Protein AF-A0AAV6TRY3-F1 (afdb_monomer)

Mean predicted aligned error: 7.52 Å

Sequence (98 aa):
MTKDALTRLQKIGLDDSTVEQLLSFKDNGNLLYDSAFKITDLSEDRFVEAVKDTFLESTARDIYKKAVARKKFISVYVANAKEISEPHYRAQHCCNIH

pLDDT: mean 86.82, std 14.59, range [48.59, 98.06]

Structure (mmCIF, N/CA/C/O backbone):
data_AF-A0AAV6TRY3-F1
#
_entry.id   AF-A0AAV6TRY3-F1
#
loop_
_atom_site.group_PDB
_atom_site.id
_atom_site.type_symbol
_atom_site.label_atom_id
_atom_site.label_alt_id
_atom_site.label_comp_id
_atom_site.label_asym_id
_atom_site.label_entity_id
_atom_site.label_seq_id
_atom_site.pdbx_PDB_ins_code
_atom_site.Cartn_x
_atom_site.Cartn_y
_atom_site.Cartn_z
_atom_site.occupancy
_atom_site.B_iso_or_equiv
_atom_site.auth_seq_id
_atom_site.auth_comp_id
_atom_site.auth_asym_id
_atom_site.auth_atom_id
_atom_site.pdbx_PDB_model_num
ATOM 1 N N . MET A 1 1 ? -2.986 -16.911 -0.155 1.00 60.22 1 MET A N 1
ATOM 2 C CA . MET A 1 1 ? -3.347 -15.502 -0.438 1.00 60.22 1 MET A CA 1
ATOM 3 C C . MET A 1 1 ? -2.731 -14.525 0.564 1.00 60.22 1 MET A C 1
ATOM 5 O O . MET A 1 1 ? -2.061 -13.600 0.132 1.00 60.22 1 MET A O 1
ATOM 9 N N . THR A 1 2 ? -2.864 -14.738 1.878 1.00 75.19 2 THR A N 1
ATOM 10 C CA . THR A 1 2 ? -2.345 -13.810 2.910 1.00 75.19 2 THR A CA 1
ATOM 11 C C . THR A 1 2 ? -0.816 -13.704 2.951 1.00 75.19 2 THR A C 1
ATOM 13 O O . THR A 1 2 ? -0.287 -12.615 3.133 1.00 75.19 2 THR A O 1
ATOM 16 N N . LYS A 1 3 ? -0.091 -14.808 2.711 1.00 85.00 3 LYS A N 1
ATOM 17 C CA . LYS A 1 3 ? 1.384 -14.811 2.686 1.00 85.00 3 LYS A CA 1
ATOM 18 C C . LYS A 1 3 ? 1.957 -13.964 1.540 1.00 85.00 3 LYS A C 1
ATOM 20 O O . LYS A 1 3 ? 2.903 -13.211 1.750 1.00 85.00 3 LYS A O 1
ATOM 25 N N . ASP A 1 4 ? 1.338 -14.024 0.360 1.00 89.50 4 ASP A N 1
ATOM 26 C CA . ASP A 1 4 ? 1.745 -13.205 -0.791 1.00 89.50 4 ASP A CA 1
ATOM 27 C C . ASP A 1 4 ? 1.458 -11.722 -0.551 1.00 89.50 4 ASP A C 1
ATOM 29 O O . ASP A 1 4 ? 2.287 -10.872 -0.867 1.00 89.50 4 ASP A O 1
ATOM 33 N N . ALA A 1 5 ? 0.294 -11.413 0.025 1.00 91.44 5 ALA A N 1
ATOM 34 C CA . ALA A 1 5 ? -0.088 -10.060 0.418 1.00 91.44 5 ALA A CA 1
ATOM 35 C C . ALA A 1 5 ? 0.907 -9.460 1.425 1.00 91.44 5 ALA A C 1
ATOM 37 O O . ALA A 1 5 ? 1.414 -8.359 1.219 1.00 91.44 5 ALA A O 1
ATOM 38 N N . LEU A 1 6 ? 1.275 -10.235 2.447 1.00 93.25 6 LEU A N 1
ATOM 39 C CA . LEU A 1 6 ? 2.286 -9.863 3.433 1.00 93.25 6 LEU A CA 1
ATOM 40 C C . LEU A 1 6 ? 3.630 -9.553 2.759 1.00 93.25 6 LEU A C 1
ATOM 42 O O . LEU A 1 6 ? 4.181 -8.472 2.946 1.00 93.25 6 LEU A O 1
ATOM 46 N N . THR A 1 7 ? 4.112 -10.432 1.873 1.00 93.25 7 THR A N 1
ATOM 47 C CA . THR A 1 7 ? 5.360 -10.190 1.127 1.00 93.25 7 THR A CA 1
ATOM 48 C C . THR A 1 7 ? 5.284 -8.942 0.238 1.00 93.25 7 THR A C 1
ATOM 50 O O . THR A 1 7 ? 6.276 -8.227 0.086 1.00 93.25 7 THR A O 1
ATOM 53 N N . ARG A 1 8 ? 4.131 -8.652 -0.381 1.00 93.31 8 ARG A N 1
ATOM 54 C CA . ARG A 1 8 ? 3.954 -7.442 -1.203 1.00 93.31 8 ARG A CA 1
ATOM 55 C C . ARG A 1 8 ? 4.059 -6.178 -0.361 1.00 93.31 8 ARG A C 1
ATOM 57 O O . ARG A 1 8 ? 4.742 -5.254 -0.793 1.00 93.31 8 ARG A O 1
ATOM 64 N N . LEU A 1 9 ? 3.414 -6.150 0.803 1.00 94.50 9 LEU A N 1
ATOM 65 C CA . LEU A 1 9 ? 3.429 -4.995 1.697 1.00 94.50 9 LEU A CA 1
ATOM 66 C C . LEU A 1 9 ? 4.789 -4.805 2.379 1.00 94.50 9 LEU A C 1
ATOM 68 O O . LEU A 1 9 ? 5.291 -3.688 2.423 1.00 94.50 9 LEU A O 1
ATOM 72 N N . GLN A 1 10 ? 5.471 -5.880 2.775 1.00 93.56 10 GLN A N 1
ATOM 73 C CA . GLN A 1 10 ? 6.854 -5.790 3.261 1.00 93.56 10 GLN A CA 1
ATOM 74 C C . GLN A 1 10 ? 7.801 -5.203 2.201 1.00 93.56 10 GLN A C 1
ATOM 76 O O . GLN A 1 10 ? 8.658 -4.380 2.510 1.00 93.56 10 GLN A O 1
ATOM 81 N N . LYS A 1 11 ? 7.607 -5.532 0.914 1.00 93.25 11 LYS A N 1
ATOM 82 C CA . LYS A 1 11 ? 8.375 -4.939 -0.203 1.00 93.25 11 LYS A CA 1
ATOM 83 C C . LYS A 1 11 ? 8.096 -3.447 -0.440 1.00 93.25 11 LYS A C 1
ATOM 85 O O . LYS A 1 11 ? 8.804 -2.835 -1.241 1.00 93.25 11 LYS A O 1
ATOM 90 N N . ILE A 1 12 ? 7.082 -2.870 0.208 1.00 94.12 12 ILE A N 1
ATOM 91 C CA . ILE A 1 12 ? 6.840 -1.418 0.257 1.00 94.12 12 ILE A CA 1
ATOM 92 C C . ILE A 1 12 ? 7.726 -0.753 1.330 1.00 94.12 12 ILE A C 1
ATOM 94 O O . ILE A 1 12 ? 7.938 0.454 1.277 1.00 94.12 12 ILE A O 1
ATOM 98 N N . GLY A 1 13 ? 8.300 -1.528 2.258 1.00 92.75 13 GLY A N 1
ATOM 99 C CA . GLY A 1 13 ? 9.080 -1.018 3.390 1.00 92.75 13 GLY A CA 1
ATOM 100 C C . GLY A 1 13 ? 8.214 -0.706 4.612 1.00 92.75 13 GLY A C 1
ATOM 101 O O . GLY A 1 13 ? 8.446 0.294 5.294 1.00 92.75 13 GLY A O 1
ATOM 102 N N . LEU A 1 14 ? 7.180 -1.520 4.839 1.00 95.31 14 LEU A N 1
ATOM 103 C CA . LEU A 1 14 ? 6.320 -1.464 6.021 1.00 95.31 14 LEU A CA 1
ATOM 104 C C . LEU A 1 14 ? 6.775 -2.517 7.036 1.00 95.31 14 LEU A C 1
ATOM 106 O O . LEU A 1 14 ? 7.184 -3.609 6.637 1.00 95.31 14 LEU A O 1
ATOM 110 N N . ASP A 1 15 ? 6.704 -2.181 8.322 1.00 95.19 15 ASP A N 1
ATOM 111 C CA . ASP A 1 15 ? 6.921 -3.134 9.412 1.00 95.19 15 ASP A CA 1
ATOM 112 C C . ASP A 1 15 ? 5.750 -4.122 9.544 1.00 95.19 15 ASP A C 1
ATOM 114 O O . ASP A 1 15 ? 4.644 -3.869 9.060 1.00 95.19 15 ASP A O 1
ATOM 118 N N . ASP A 1 16 ? 5.992 -5.247 10.217 1.00 93.19 16 ASP A N 1
ATOM 119 C CA . ASP A 1 16 ? 5.023 -6.342 10.315 1.00 93.19 16 ASP A CA 1
ATOM 120 C C . ASP A 1 16 ? 3.704 -5.918 10.985 1.00 93.19 16 ASP A C 1
ATOM 122 O O . ASP A 1 16 ? 2.635 -6.317 10.526 1.00 93.19 16 ASP A O 1
ATOM 126 N N . SER A 1 17 ? 3.755 -5.042 11.994 1.00 94.19 17 SER A N 1
ATOM 127 C CA . SER A 1 17 ? 2.559 -4.531 12.680 1.00 94.19 17 SER A CA 1
ATOM 128 C C . SER A 1 17 ? 1.677 -3.723 11.725 1.00 94.19 17 SER A C 1
ATOM 130 O O . SER A 1 17 ? 0.473 -3.958 11.620 1.00 94.19 17 SER A O 1
ATOM 132 N N . THR A 1 18 ? 2.281 -2.800 10.976 1.00 95.31 18 THR A N 1
ATOM 133 C CA . THR A 1 18 ? 1.591 -1.991 9.966 1.00 95.31 18 THR A CA 1
ATOM 134 C C . THR A 1 18 ? 1.004 -2.869 8.858 1.00 95.31 18 THR A C 1
ATOM 136 O O . THR A 1 18 ? -0.111 -2.629 8.387 1.00 95.31 18 THR A O 1
ATOM 139 N N . VAL A 1 19 ? 1.731 -3.911 8.442 1.00 95.56 19 VAL A N 1
ATOM 140 C CA . VAL A 1 19 ? 1.262 -4.879 7.442 1.00 95.56 19 VAL A CA 1
ATOM 141 C C . VAL A 1 19 ? 0.033 -5.631 7.945 1.00 95.56 19 VAL A C 1
ATOM 143 O O . VAL A 1 19 ? -0.967 -5.697 7.232 1.00 95.56 19 VAL A O 1
ATOM 146 N N . GLU A 1 20 ? 0.068 -6.175 9.159 1.00 94.38 20 GLU A N 1
ATOM 147 C CA . GLU A 1 20 ? -1.066 -6.896 9.744 1.00 94.38 20 GLU A CA 1
ATOM 148 C C . GLU A 1 20 ? -2.305 -6.005 9.875 1.00 94.38 20 GLU A C 1
ATOM 150 O O . GLU A 1 20 ? -3.405 -6.414 9.489 1.00 94.38 20 GLU A O 1
ATOM 155 N N . GLN A 1 21 ? -2.120 -4.761 10.323 1.00 95.44 21 GLN A N 1
ATOM 156 C CA . GLN A 1 21 ? -3.190 -3.771 10.401 1.00 95.44 21 GLN A CA 1
ATOM 157 C C . GLN A 1 21 ? -3.783 -3.463 9.019 1.00 95.44 21 GLN A C 1
ATOM 159 O O . GLN A 1 21 ? -5.002 -3.493 8.867 1.00 95.44 21 GLN A O 1
ATOM 164 N N . LEU A 1 22 ? -2.967 -3.264 7.978 1.00 94.94 22 LEU A N 1
ATOM 165 C CA . LEU A 1 22 ? -3.466 -3.073 6.608 1.00 94.94 22 LEU A CA 1
ATOM 166 C C . LEU A 1 22 ? -4.225 -4.295 6.073 1.00 94.94 22 LEU A C 1
ATOM 168 O O . LEU A 1 22 ? -5.236 -4.148 5.387 1.00 94.94 22 LEU A O 1
ATOM 172 N N . LEU A 1 23 ? -3.771 -5.507 6.399 1.00 94.56 23 LEU A N 1
ATOM 173 C CA . LEU A 1 23 ? -4.429 -6.750 5.987 1.00 94.56 23 LEU A CA 1
ATOM 174 C C . LEU A 1 23 ? -5.733 -7.030 6.749 1.00 94.56 23 LEU A C 1
ATOM 176 O O . LEU A 1 23 ? -6.484 -7.930 6.355 1.00 94.56 23 LEU A O 1
ATOM 180 N N . SER A 1 24 ? -6.024 -6.277 7.811 1.00 94.62 24 SER A N 1
ATOM 181 C CA . SER A 1 24 ? -7.309 -6.341 8.513 1.00 94.62 24 SER A CA 1
ATOM 182 C C . SER A 1 24 ? -8.450 -5.696 7.714 1.00 94.62 24 SER A C 1
ATOM 184 O O . SER A 1 24 ? -9.593 -6.138 7.832 1.00 94.62 24 SER A O 1
ATOM 186 N N . PHE A 1 25 ? -8.143 -4.744 6.822 1.00 94.62 25 PHE A N 1
ATOM 187 C CA . PHE A 1 25 ? -9.120 -4.086 5.954 1.00 94.62 25 PHE A CA 1
ATOM 188 C C . PHE A 1 25 ? -9.591 -5.030 4.844 1.00 94.62 25 PHE A C 1
ATOM 190 O O . PHE A 1 25 ? -8.863 -5.320 3.883 1.00 94.62 25 PHE A O 1
ATOM 197 N N . LYS A 1 26 ? -10.828 -5.516 4.974 1.00 93.25 26 LYS A N 1
ATOM 198 C CA . LYS A 1 26 ? -11.438 -6.487 4.061 1.00 93.25 26 LYS A CA 1
ATOM 199 C C . LYS A 1 26 ? -12.853 -6.077 3.686 1.00 93.25 26 LYS A C 1
ATOM 201 O O . LYS A 1 26 ? -13.605 -5.627 4.541 1.00 93.25 26 LYS A O 1
ATOM 206 N N . ASP A 1 27 ? -13.224 -6.337 2.440 1.00 91.62 27 ASP A N 1
ATOM 207 C CA . ASP A 1 27 ? -14.604 -6.260 1.961 1.00 91.62 27 ASP A CA 1
ATOM 208 C C . ASP A 1 27 ? -14.993 -7.588 1.306 1.00 91.62 27 ASP A C 1
ATOM 210 O O . ASP A 1 27 ? -14.333 -8.04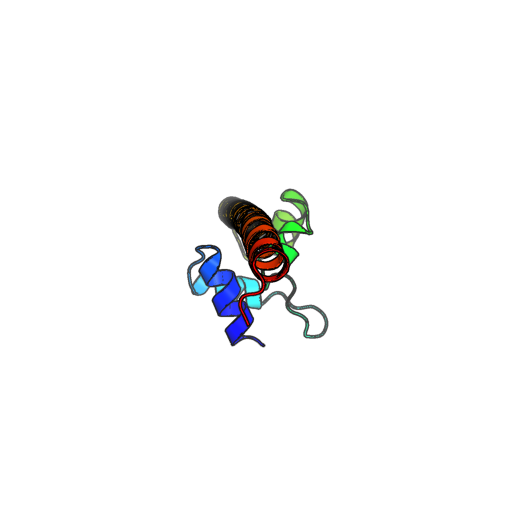2 0.370 1.00 91.62 27 ASP A O 1
ATOM 214 N N . ASN A 1 28 ? -16.024 -8.253 1.833 1.00 89.25 28 ASN A N 1
ATOM 215 C CA . ASN A 1 28 ? -16.501 -9.559 1.355 1.00 89.25 28 ASN A CA 1
ATOM 216 C C . ASN A 1 28 ? -15.381 -10.610 1.164 1.00 89.25 28 ASN A C 1
ATOM 218 O O . ASN A 1 28 ? -15.384 -11.394 0.218 1.00 89.25 28 ASN A O 1
ATOM 222 N N . GLY A 1 29 ? -14.387 -10.609 2.060 1.00 83.75 29 GLY A N 1
ATOM 223 C CA . GLY A 1 29 ? -13.230 -11.512 2.007 1.00 83.75 29 GLY A CA 1
ATOM 224 C C . GLY A 1 29 ? -12.072 -11.042 1.116 1.00 83.75 29 GLY A C 1
ATOM 225 O O . GLY A 1 29 ? -10.995 -11.640 1.168 1.00 83.75 29 GLY A O 1
ATOM 226 N N . ASN A 1 30 ? -12.236 -9.950 0.365 1.00 89.38 30 ASN A N 1
ATOM 227 C CA . ASN A 1 30 ? -11.174 -9.336 -0.427 1.00 89.38 30 ASN A CA 1
ATOM 228 C C . ASN A 1 30 ? -10.367 -8.347 0.412 1.00 89.38 30 ASN A C 1
ATOM 230 O O . ASN A 1 30 ? -10.925 -7.453 1.040 1.00 89.38 30 ASN A O 1
ATOM 234 N N . LEU A 1 31 ? -9.040 -8.477 0.386 1.00 92.88 31 LEU A N 1
ATOM 235 C CA . LEU A 1 31 ? -8.138 -7.530 1.041 1.00 92.88 31 LEU A CA 1
ATOM 236 C C . LEU A 1 31 ? -8.133 -6.205 0.270 1.00 92.88 31 LEU A C 1
ATOM 238 O O . LEU A 1 31 ? -7.778 -6.183 -0.917 1.00 92.88 31 LEU A O 1
ATOM 242 N N . LEU A 1 32 ? -8.498 -5.115 0.944 1.00 94.00 32 LEU A N 1
ATOM 243 C CA . LEU A 1 32 ? -8.624 -3.793 0.327 1.00 94.00 32 LEU A CA 1
ATOM 244 C C . LEU A 1 32 ? -7.257 -3.167 0.036 1.00 94.00 32 LEU A C 1
ATOM 246 O O . LEU A 1 32 ? -7.062 -2.591 -1.030 1.00 94.00 32 LEU A O 1
ATOM 250 N N . TYR A 1 33 ? -6.286 -3.345 0.936 1.00 95.62 33 TYR A N 1
ATOM 251 C CA . TYR A 1 33 ? -4.995 -2.647 0.894 1.00 95.62 33 TYR A CA 1
ATOM 252 C C . TYR A 1 33 ? -3.795 -3.606 0.929 1.00 95.62 33 TYR A C 1
ATOM 254 O O . TYR A 1 33 ? -2.798 -3.346 1.587 1.00 95.62 33 TYR A O 1
ATOM 262 N N . ASP A 1 34 ? -3.870 -4.731 0.210 1.00 94.06 34 ASP A N 1
ATOM 263 C CA . ASP A 1 34 ? -2.827 -5.777 0.187 1.00 94.06 34 ASP A CA 1
ATOM 264 C C . ASP A 1 34 ? -1.631 -5.510 -0.743 1.00 94.06 34 ASP A C 1
ATOM 266 O O . ASP A 1 34 ? -0.767 -6.374 -0.936 1.00 94.06 34 ASP A O 1
ATOM 270 N N . SER A 1 35 ? -1.593 -4.351 -1.396 1.00 94.50 35 SER A N 1
ATOM 271 C CA . SER A 1 35 ? -0.543 -4.015 -2.350 1.00 94.50 35 SER A CA 1
ATOM 272 C C . SER A 1 35 ? -0.437 -2.515 -2.592 1.00 94.50 35 SER A C 1
ATOM 274 O O . SER A 1 35 ? -1.399 -1.765 -2.435 1.00 94.50 35 SER A O 1
ATOM 276 N N . ALA A 1 36 ? 0.734 -2.093 -3.078 1.00 94.25 36 ALA A N 1
ATOM 277 C CA . ALA A 1 36 ? 0.978 -0.711 -3.481 1.00 94.25 36 ALA A CA 1
ATOM 278 C C . ALA A 1 36 ? -0.011 -0.223 -4.550 1.00 94.25 36 ALA A C 1
ATOM 280 O O . ALA A 1 36 ? -0.370 0.949 -4.562 1.00 94.25 36 ALA A O 1
ATOM 281 N N . PHE A 1 37 ? -0.462 -1.111 -5.441 1.00 93.81 37 PHE A N 1
ATOM 282 C CA . PHE A 1 37 ? -1.418 -0.761 -6.489 1.00 93.81 37 PHE A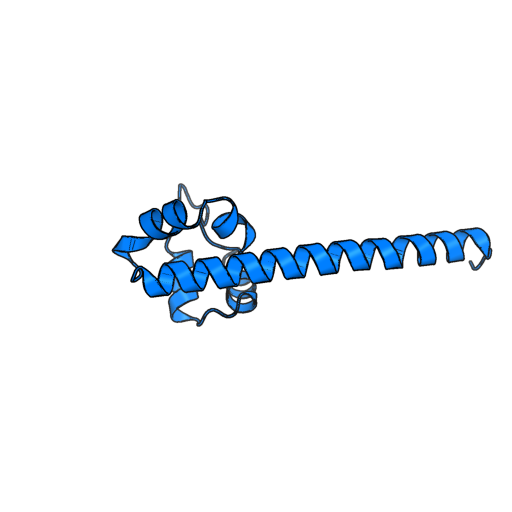 CA 1
ATOM 283 C C . PHE A 1 37 ? -2.778 -0.416 -5.894 1.00 93.81 37 PHE A C 1
ATOM 285 O O . PHE A 1 37 ? -3.210 0.711 -6.077 1.00 93.81 37 PHE A O 1
ATOM 292 N N . LYS A 1 38 ? -3.369 -1.294 -5.074 1.00 94.69 38 LYS A N 1
ATOM 293 C CA . LYS A 1 38 ? -4.677 -1.014 -4.464 1.00 94.69 38 LYS A CA 1
ATOM 294 C C . LYS A 1 38 ? -4.671 0.214 -3.550 1.00 94.69 38 LYS A C 1
ATOM 296 O O . LYS A 1 38 ? -5.625 0.979 -3.558 1.00 94.69 38 LYS A O 1
ATOM 301 N N . ILE A 1 39 ? -3.583 0.439 -2.807 1.00 95.25 39 ILE A N 1
ATOM 302 C CA . ILE A 1 39 ? -3.420 1.655 -1.990 1.00 95.25 39 ILE A CA 1
ATOM 303 C C . ILE A 1 39 ? -3.431 2.913 -2.876 1.00 95.25 39 ILE A C 1
ATOM 305 O O . ILE A 1 39 ? -4.064 3.903 -2.533 1.00 95.25 39 ILE A O 1
ATOM 309 N N . THR A 1 40 ? -2.752 2.868 -4.025 1.00 94.94 40 THR A N 1
ATOM 310 C CA . THR A 1 40 ? -2.597 4.016 -4.943 1.00 94.94 40 THR A CA 1
ATOM 311 C C . THR A 1 40 ? -3.662 4.103 -6.036 1.00 94.94 40 THR A C 1
ATOM 313 O O . THR A 1 40 ? -3.569 4.971 -6.904 1.00 94.94 40 THR A O 1
ATOM 316 N N . ASP A 1 41 ? -4.639 3.197 -6.041 1.00 94.69 41 ASP A N 1
ATOM 317 C CA . ASP A 1 41 ? -5.860 3.335 -6.841 1.00 94.69 41 ASP A CA 1
ATOM 318 C C . ASP A 1 41 ? -6.818 4.345 -6.187 1.00 94.69 41 ASP A C 1
ATOM 320 O O . ASP A 1 41 ? -7.660 4.944 -6.857 1.00 94.69 41 ASP A O 1
ATOM 324 N N . LEU A 1 42 ? -6.648 4.588 -4.883 1.00 92.75 42 LEU A N 1
ATOM 325 C CA . LEU A 1 42 ? -7.227 5.718 -4.168 1.00 92.75 42 LEU A CA 1
ATOM 326 C C . LEU A 1 42 ? -6.302 6.940 -4.263 1.00 92.75 42 LEU A C 1
ATOM 328 O O . LEU A 1 42 ? -5.088 6.802 -4.393 1.00 92.75 42 LEU A O 1
ATOM 332 N N . SER A 1 43 ? -6.867 8.146 -4.148 1.00 95.81 43 SER A N 1
ATOM 333 C CA . SER A 1 43 ? -6.069 9.342 -3.853 1.00 95.81 43 SER A CA 1
ATOM 334 C C . SER A 1 43 ? -5.556 9.301 -2.411 1.00 95.81 43 SER A C 1
ATOM 336 O O . SER A 1 43 ? -6.163 8.644 -1.563 1.00 95.81 43 SER A O 1
ATOM 338 N N . GLU A 1 44 ? -4.480 10.040 -2.116 1.00 96.44 44 GLU A N 1
ATOM 339 C CA . GLU A 1 44 ? -3.884 10.100 -0.770 1.00 96.44 44 GLU A CA 1
ATOM 340 C C . GLU A 1 44 ? -4.937 10.408 0.296 1.00 96.44 44 GLU A C 1
ATOM 342 O O . GLU A 1 44 ? -5.091 9.638 1.238 1.00 96.44 44 GLU A O 1
ATOM 347 N N . ASP A 1 45 ? -5.726 11.466 0.100 1.00 96.56 45 ASP A N 1
ATOM 348 C CA . ASP A 1 45 ? -6.733 11.882 1.080 1.00 96.56 45 ASP A CA 1
ATOM 349 C C . ASP A 1 45 ? -7.826 10.823 1.278 1.00 96.56 45 ASP A C 1
ATOM 351 O O . ASP A 1 45 ? -8.278 10.604 2.399 1.00 96.56 45 ASP A O 1
ATOM 355 N N . ARG A 1 46 ? -8.224 10.109 0.213 1.00 97.19 46 ARG A N 1
ATOM 356 C CA . ARG A 1 46 ? -9.207 9.020 0.327 1.00 97.19 46 ARG A CA 1
ATOM 357 C C . ARG A 1 46 ? -8.645 7.820 1.069 1.00 97.19 46 ARG A C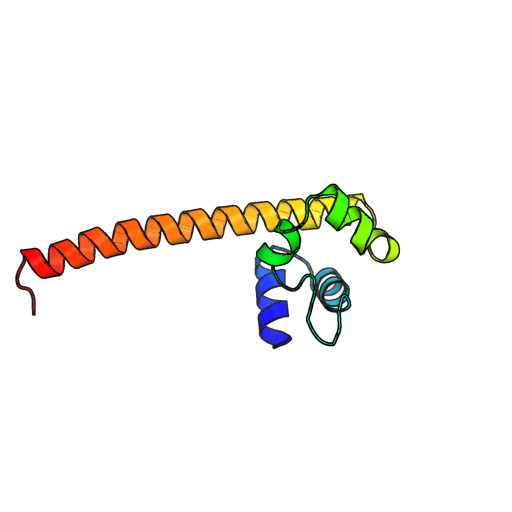 1
ATOM 359 O O . ARG A 1 46 ? -9.371 7.211 1.846 1.00 97.19 46 ARG A O 1
ATOM 366 N N . PHE A 1 47 ? -7.383 7.478 0.829 1.00 97.44 47 PHE A N 1
ATOM 367 C CA . PHE A 1 47 ? -6.719 6.411 1.566 1.00 97.44 47 PHE A CA 1
ATOM 368 C C . PHE A 1 47 ? -6.586 6.772 3.048 1.00 97.44 47 PHE A C 1
ATOM 370 O O . PHE A 1 47 ? -6.982 5.980 3.896 1.00 97.44 47 PHE A O 1
ATOM 377 N N . VAL A 1 48 ? -6.093 7.977 3.351 1.00 97.44 48 VAL A N 1
ATOM 378 C CA . VAL A 1 48 ? -5.942 8.488 4.722 1.00 97.44 48 VAL A CA 1
ATOM 379 C C . VAL A 1 48 ? -7.275 8.452 5.462 1.00 97.44 48 VAL A C 1
ATOM 381 O O . VAL A 1 48 ? -7.347 7.898 6.555 1.00 97.44 48 VAL A O 1
ATOM 384 N N . GLU A 1 49 ? -8.339 8.965 4.844 1.00 97.25 49 GLU A N 1
ATOM 385 C CA . GLU A 1 49 ? -9.678 8.964 5.434 1.00 97.25 49 GLU A CA 1
ATOM 386 C C . GLU A 1 49 ? -10.206 7.542 5.668 1.00 97.25 49 GLU A C 1
ATOM 388 O O . GLU A 1 49 ? -10.805 7.265 6.705 1.00 97.25 49 GLU A O 1
ATOM 393 N N . ALA A 1 50 ? -9.951 6.614 4.743 1.00 95.94 50 ALA A N 1
ATOM 394 C CA . ALA A 1 50 ? -10.430 5.239 4.850 1.00 95.94 50 ALA A CA 1
ATOM 395 C C . ALA A 1 50 ? -9.723 4.414 5.937 1.00 95.94 50 ALA A C 1
ATOM 397 O O . ALA A 1 50 ? -10.246 3.375 6.341 1.00 95.94 50 ALA A O 1
ATOM 398 N N . VAL A 1 51 ? -8.543 4.840 6.398 1.00 96.75 51 VAL A N 1
ATOM 399 C CA . VAL A 1 51 ? -7.746 4.104 7.394 1.00 96.75 51 VAL A CA 1
ATOM 400 C C . VAL A 1 51 ? -7.545 4.866 8.709 1.00 96.75 51 VAL A C 1
ATOM 402 O O . VAL A 1 51 ? -6.855 4.369 9.603 1.00 96.75 51 VAL A O 1
ATOM 405 N N . LYS A 1 52 ? -8.166 6.044 8.850 1.00 96.00 52 LYS A N 1
ATOM 406 C CA . LYS A 1 52 ? -7.997 6.973 9.982 1.00 96.00 52 LYS A CA 1
ATOM 407 C C . LYS A 1 52 ? -8.326 6.381 11.356 1.00 96.00 52 LYS A C 1
ATOM 409 O O . LYS A 1 52 ? -7.771 6.817 12.356 1.00 96.00 52 LYS A O 1
ATOM 414 N N . ASP A 1 53 ? -9.213 5.385 11.406 1.00 96.25 53 ASP A N 1
ATOM 415 C CA . ASP A 1 53 ? -9.615 4.737 12.661 1.00 96.25 53 ASP A CA 1
ATOM 416 C C . ASP A 1 53 ? -8.559 3.733 13.156 1.00 96.25 53 ASP A C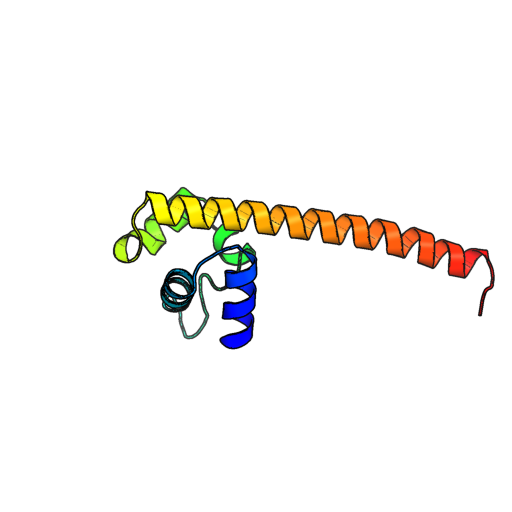 1
ATOM 418 O O . ASP A 1 53 ? -8.594 3.300 14.305 1.00 96.25 53 ASP A O 1
ATOM 422 N N . THR A 1 54 ? -7.617 3.341 12.291 1.00 96.62 54 THR A N 1
ATOM 423 C CA . THR A 1 54 ? -6.540 2.386 12.610 1.00 96.62 54 THR A CA 1
ATOM 424 C C . THR A 1 54 ? -5.169 3.050 12.657 1.00 96.62 54 THR A C 1
ATOM 426 O O . THR A 1 54 ? -4.341 2.686 13.489 1.00 96.62 54 THR A O 1
ATOM 429 N N . PHE A 1 55 ? -4.917 4.027 11.785 1.00 96.19 55 PHE A N 1
ATOM 430 C CA . PHE A 1 55 ? -3.631 4.707 11.689 1.00 96.19 55 PHE A CA 1
ATOM 431 C C . PHE A 1 55 ? -3.764 6.200 11.951 1.00 96.19 55 PHE A C 1
ATOM 433 O O . PHE A 1 55 ? -4.715 6.848 11.520 1.00 96.19 55 PHE A O 1
ATOM 440 N N . LEU A 1 56 ? -2.728 6.766 12.569 1.00 97.00 56 LEU A N 1
ATOM 441 C CA . LEU A 1 56 ? -2.533 8.211 12.585 1.00 97.00 56 LEU A CA 1
ATOM 442 C C . LEU A 1 56 ? -2.386 8.733 11.152 1.00 97.00 56 LEU A C 1
ATOM 444 O O . LEU A 1 56 ? -1.780 8.075 10.303 1.00 97.00 56 LEU A O 1
ATOM 448 N N . GLU A 1 57 ? -2.865 9.952 10.903 1.00 96.62 57 GLU A N 1
ATOM 449 C CA . GLU A 1 57 ? -2.782 10.587 9.584 1.00 96.62 57 GLU A CA 1
ATOM 450 C C . GLU A 1 57 ? -1.344 10.607 9.042 1.00 96.62 57 GLU A C 1
ATOM 452 O O . GLU A 1 57 ? -1.111 10.284 7.879 1.00 96.62 57 GLU A O 1
ATOM 457 N N . SER A 1 58 ? -0.358 10.927 9.884 1.00 97.19 58 SER A N 1
ATOM 458 C CA . SER A 1 58 ? 1.057 10.935 9.495 1.00 97.19 58 SER A CA 1
ATOM 459 C C . SER A 1 58 ? 1.537 9.561 9.015 1.00 97.19 58 SER A C 1
ATOM 461 O O . SER A 1 58 ? 2.218 9.473 7.992 1.00 97.19 58 SER A O 1
ATOM 463 N N . THR A 1 59 ? 1.141 8.493 9.708 1.00 96.88 59 THR A N 1
ATOM 464 C CA . THR A 1 59 ? 1.448 7.106 9.340 1.00 96.88 59 THR A CA 1
ATOM 465 C C . THR A 1 59 ? 0.743 6.713 8.045 1.00 96.88 59 THR A C 1
ATOM 467 O O . THR A 1 59 ? 1.377 6.159 7.151 1.00 96.88 59 THR A O 1
ATOM 470 N N . ALA A 1 60 ? -0.539 7.050 7.892 1.00 97.19 60 ALA A N 1
ATOM 471 C CA . ALA A 1 60 ? -1.289 6.778 6.669 1.00 97.19 60 ALA A CA 1
ATOM 472 C C . ALA A 1 60 ? -0.666 7.483 5.449 1.00 97.19 60 ALA A C 1
ATOM 474 O O . ALA A 1 60 ? -0.473 6.871 4.396 1.00 97.19 60 ALA A O 1
ATOM 475 N N . ARG A 1 61 ? -0.255 8.747 5.599 1.00 97.94 61 ARG A N 1
ATOM 476 C CA . ARG A 1 61 ? 0.454 9.489 4.547 1.00 97.94 61 ARG A CA 1
ATOM 477 C C . ARG A 1 61 ? 1.821 8.876 4.223 1.00 97.94 61 ARG A C 1
ATOM 479 O O . ARG A 1 61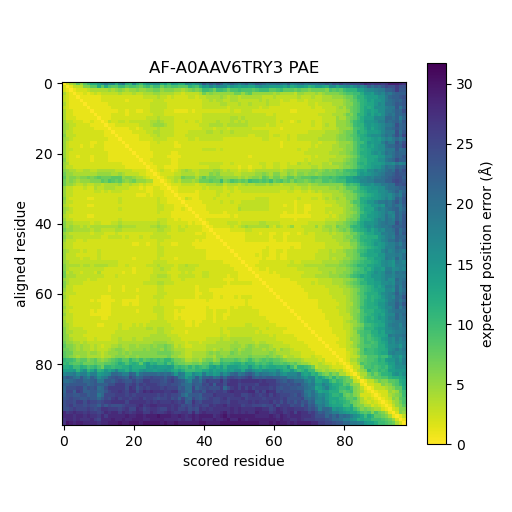 ? 2.187 8.809 3.049 1.00 97.94 61 ARG A O 1
ATOM 486 N N . ASP A 1 62 ? 2.574 8.406 5.220 1.00 97.75 62 ASP A N 1
ATOM 487 C CA . ASP A 1 62 ? 3.846 7.697 4.993 1.00 97.75 62 ASP A CA 1
ATOM 488 C C . ASP A 1 62 ? 3.639 6.395 4.202 1.00 97.75 62 ASP A C 1
ATOM 490 O O . ASP A 1 62 ? 4.305 6.172 3.187 1.00 97.75 62 ASP A O 1
ATOM 494 N N . ILE A 1 63 ? 2.655 5.580 4.598 1.00 97.69 63 ILE A N 1
ATOM 495 C CA . ILE A 1 63 ? 2.271 4.354 3.883 1.00 97.69 63 ILE A CA 1
ATOM 496 C C . ILE A 1 63 ? 1.948 4.671 2.420 1.00 97.69 63 ILE A C 1
ATOM 498 O O . ILE A 1 63 ? 2.468 4.013 1.513 1.00 97.69 63 ILE A O 1
ATOM 502 N N . TYR A 1 64 ? 1.132 5.701 2.175 1.00 98.06 64 TYR A N 1
ATOM 503 C CA . TYR A 1 64 ? 0.750 6.101 0.824 1.00 98.06 64 TYR A CA 1
ATOM 504 C C . TYR A 1 64 ? 1.965 6.523 -0.015 1.00 98.06 64 TYR A C 1
ATOM 506 O O . TYR A 1 64 ? 2.150 6.042 -1.136 1.00 98.06 64 TYR A O 1
ATOM 514 N N . LYS A 1 65 ? 2.859 7.355 0.536 1.00 97.69 65 LYS A N 1
ATOM 515 C CA . LYS A 1 65 ? 4.096 7.777 -0.146 1.00 97.69 65 LYS A CA 1
ATOM 516 C C . LYS A 1 65 ? 4.984 6.588 -0.508 1.00 97.69 65 LYS A C 1
ATOM 518 O O . LYS A 1 65 ? 5.477 6.511 -1.638 1.00 97.69 65 LYS A O 1
ATOM 523 N N . LYS A 1 66 ? 5.154 5.632 0.409 1.00 97.56 66 LYS A N 1
ATOM 524 C CA . LYS A 1 66 ? 5.910 4.399 0.146 1.00 97.56 66 LYS A CA 1
ATOM 525 C C . LYS A 1 66 ? 5.249 3.553 -0.944 1.00 97.56 66 LYS A C 1
ATOM 527 O O . LYS A 1 66 ? 5.939 3.053 -1.836 1.00 97.56 66 LYS A O 1
ATOM 532 N N . ALA A 1 67 ? 3.921 3.437 -0.937 1.00 97.00 67 ALA A N 1
ATOM 533 C CA . ALA A 1 67 ? 3.174 2.731 -1.975 1.00 97.00 67 ALA A CA 1
ATOM 534 C C . ALA A 1 67 ? 3.363 3.378 -3.362 1.00 97.00 67 ALA A C 1
ATOM 536 O O . ALA A 1 67 ? 3.659 2.674 -4.333 1.00 97.00 67 ALA A O 1
ATOM 537 N N . VAL A 1 68 ? 3.296 4.711 -3.459 1.00 97.19 68 VAL A N 1
ATOM 538 C CA . VAL A 1 68 ? 3.579 5.457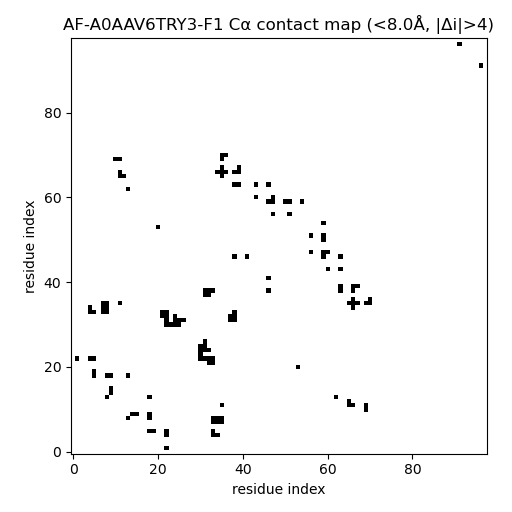 -4.700 1.00 97.19 68 VAL A CA 1
ATOM 539 C C . VAL A 1 68 ? 5.003 5.196 -5.190 1.00 97.19 68 VAL A C 1
ATOM 541 O O . VAL A 1 68 ? 5.202 4.863 -6.363 1.00 97.19 68 VAL A O 1
ATOM 544 N N . ALA A 1 69 ? 5.998 5.287 -4.303 1.00 95.94 69 ALA A N 1
ATOM 545 C CA . ALA A 1 69 ? 7.391 5.012 -4.646 1.00 95.94 69 ALA A CA 1
ATOM 546 C C . ALA A 1 69 ? 7.568 3.579 -5.174 1.00 95.94 69 ALA A C 1
ATOM 548 O O . ALA A 1 69 ? 8.223 3.364 -6.199 1.00 95.94 69 ALA A O 1
ATOM 549 N N . ARG A 1 70 ? 6.917 2.597 -4.537 1.00 94.38 70 ARG A N 1
ATOM 550 C CA . ARG A 1 70 ? 6.955 1.199 -4.975 1.00 94.38 70 ARG A CA 1
ATOM 551 C C . ARG A 1 70 ? 6.292 0.995 -6.337 1.00 94.38 70 ARG A C 1
ATOM 553 O O . ARG A 1 70 ? 6.850 0.284 -7.171 1.00 94.38 70 ARG A O 1
ATOM 560 N N . LYS A 1 71 ? 5.1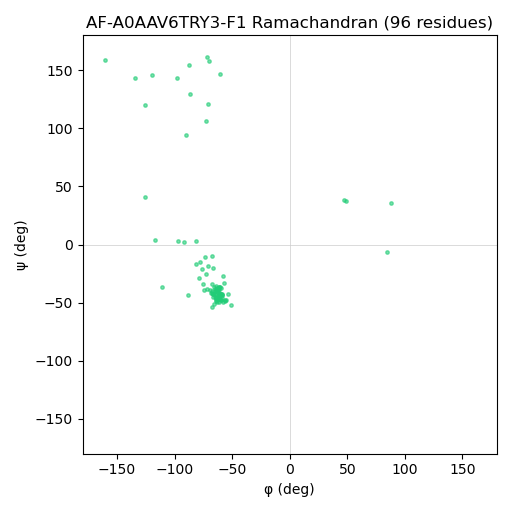41 1.623 -6.592 1.00 93.75 71 LYS A N 1
ATOM 561 C CA . LYS A 1 71 ? 4.459 1.578 -7.898 1.00 93.75 71 LYS A CA 1
ATOM 562 C C . LYS A 1 71 ? 5.333 2.175 -9.000 1.00 93.75 71 LYS A C 1
ATOM 564 O O . LYS A 1 71 ? 5.479 1.560 -10.055 1.00 93.75 71 LYS A O 1
ATOM 569 N N . LYS A 1 72 ? 5.982 3.315 -8.736 1.00 93.69 72 LYS A N 1
ATOM 570 C CA . LYS A 1 72 ? 6.935 3.935 -9.668 1.00 93.69 72 LYS A CA 1
ATOM 571 C C . LYS A 1 72 ? 8.119 3.013 -9.959 1.00 93.69 72 LYS A C 1
ATOM 573 O O . LYS A 1 72 ? 8.442 2.807 -11.125 1.00 93.69 72 LYS A O 1
ATOM 578 N N . PHE A 1 73 ? 8.716 2.417 -8.926 1.00 92.12 73 PHE A N 1
ATOM 579 C CA . PHE A 1 73 ? 9.805 1.449 -9.083 1.00 92.12 73 PHE A CA 1
ATOM 580 C C . PHE A 1 73 ? 9.398 0.272 -9.979 1.00 92.12 73 PHE A C 1
ATOM 582 O O . PHE A 1 73 ? 10.123 -0.065 -10.910 1.00 92.12 73 PHE A O 1
ATOM 589 N N . ILE A 1 74 ? 8.225 -0.327 -9.738 1.00 89.69 74 ILE A N 1
ATOM 590 C CA . ILE A 1 74 ? 7.731 -1.451 -10.546 1.00 89.69 74 ILE A CA 1
ATOM 591 C C . ILE A 1 74 ? 7.486 -1.015 -11.993 1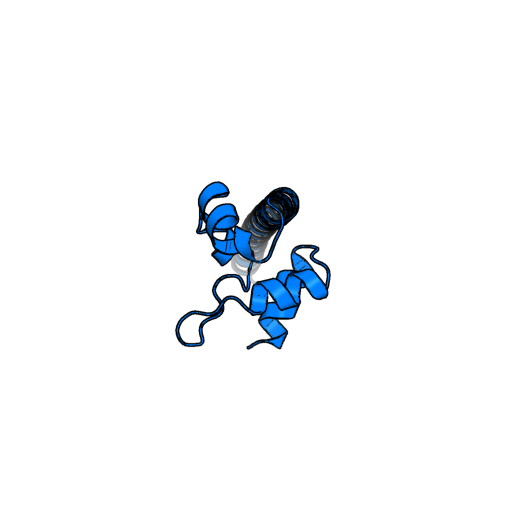.00 89.69 74 ILE A C 1
ATOM 593 O O . ILE A 1 74 ? 7.870 -1.736 -12.906 1.00 89.69 74 ILE A O 1
ATOM 597 N N . SER A 1 75 ? 6.897 0.163 -12.212 1.00 88.38 75 SER A N 1
ATOM 598 C CA . SER A 1 75 ? 6.651 0.691 -13.559 1.00 88.38 75 SER A CA 1
ATOM 599 C C . SER A 1 75 ? 7.950 0.854 -14.358 1.00 88.38 75 SER A C 1
ATOM 601 O O . SER A 1 75 ? 8.051 0.354 -15.476 1.00 88.38 75 SER A O 1
ATOM 603 N N . VAL A 1 76 ? 8.977 1.464 -13.752 1.00 87.00 76 VAL A N 1
ATOM 604 C CA . VAL A 1 76 ? 10.304 1.627 -14.373 1.00 87.00 76 VAL A CA 1
ATOM 605 C C . VAL A 1 76 ? 10.964 0.274 -14.624 1.00 87.00 76 VAL A C 1
ATOM 607 O O . VAL A 1 76 ? 11.465 0.027 -15.714 1.00 87.00 76 VAL A O 1
ATOM 610 N N . TYR A 1 77 ? 10.930 -0.628 -13.642 1.00 86.50 77 TYR A N 1
ATOM 611 C CA . TYR A 1 77 ? 11.495 -1.966 -13.792 1.00 86.50 77 TYR A CA 1
ATOM 612 C C . TYR A 1 77 ? 10.844 -2.736 -14.951 1.00 86.50 77 TYR A C 1
ATOM 614 O O . TYR A 1 77 ? 11.542 -3.355 -15.749 1.00 86.50 77 TYR A O 1
ATOM 622 N N . VAL A 1 78 ? 9.515 -2.671 -15.077 1.00 84.06 78 VAL A N 1
ATOM 623 C CA . VAL A 1 78 ? 8.772 -3.321 -16.166 1.00 84.06 78 VAL A CA 1
ATOM 624 C C . VAL A 1 78 ? 9.072 -2.671 -17.518 1.00 84.06 78 VAL A C 1
ATOM 626 O O . VAL A 1 78 ? 9.210 -3.393 -18.503 1.00 84.06 78 VAL A O 1
ATOM 629 N N . ALA A 1 79 ? 9.191 -1.342 -17.585 1.00 82.31 79 ALA A N 1
ATOM 630 C CA . ALA A 1 79 ? 9.578 -0.643 -18.811 1.00 82.31 79 ALA A CA 1
ATOM 631 C C . ALA A 1 79 ? 10.978 -1.077 -19.276 1.00 82.31 79 ALA A C 1
ATOM 633 O O . ALA A 1 79 ? 11.129 -1.545 -20.400 1.00 82.31 79 ALA A O 1
ATOM 634 N N . ASN A 1 80 ? 11.959 -1.064 -18.370 1.00 78.44 80 ASN A N 1
ATOM 635 C CA . ASN A 1 80 ? 13.325 -1.499 -18.661 1.00 78.44 80 ASN A CA 1
ATOM 636 C C . ASN A 1 80 ? 13.384 -2.983 -19.056 1.00 78.44 80 ASN A C 1
ATOM 638 O O . ASN A 1 80 ? 14.125 -3.358 -19.956 1.00 78.44 80 ASN A O 1
ATOM 642 N N . ALA A 1 81 ? 12.597 -3.849 -18.410 1.00 74.44 81 ALA A N 1
ATOM 643 C CA . ALA A 1 81 ? 12.548 -5.265 -18.767 1.00 74.44 81 ALA A CA 1
ATOM 644 C C . ALA A 1 81 ? 12.020 -5.484 -20.195 1.00 74.44 81 ALA A C 1
ATOM 646 O O . ALA A 1 81 ? 12.539 -6.348 -20.898 1.00 74.44 81 ALA A O 1
ATOM 647 N N . LYS A 1 82 ? 11.035 -4.688 -20.638 1.00 69.44 82 LYS A N 1
ATOM 648 C CA . LYS A 1 82 ? 10.555 -4.698 -22.030 1.00 69.44 82 LYS A CA 1
ATOM 649 C C . LYS A 1 82 ? 11.617 -4.185 -23.000 1.00 69.44 82 LYS A C 1
ATOM 651 O O . LYS A 1 82 ? 11.833 -4.798 -24.037 1.00 69.44 82 LYS A O 1
ATOM 656 N N . GLU A 1 83 ? 12.309 -3.107 -22.639 1.00 66.56 83 GLU A N 1
ATOM 657 C CA . GLU A 1 83 ? 13.411 -2.553 -23.432 1.00 66.56 83 GLU A CA 1
ATOM 658 C C . GLU A 1 83 ? 14.632 -3.468 -23.508 1.00 66.56 83 GLU A C 1
ATOM 660 O O . GLU A 1 83 ? 15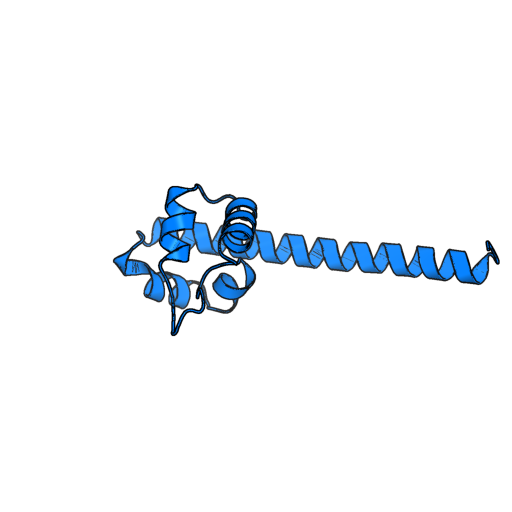.440 -3.292 -24.402 1.00 66.56 83 GLU A O 1
ATOM 665 N N . ILE A 1 84 ? 14.804 -4.427 -22.598 1.00 63.00 84 ILE A N 1
ATOM 666 C CA . ILE A 1 84 ? 15.862 -5.443 -22.693 1.00 63.00 84 ILE A CA 1
ATOM 667 C C . ILE A 1 84 ? 15.353 -6.641 -23.497 1.00 63.00 84 ILE A C 1
ATOM 669 O O . ILE A 1 84 ? 16.059 -7.150 -24.366 1.00 63.00 84 ILE A O 1
ATOM 673 N N . SER A 1 85 ? 14.120 -7.092 -23.260 1.00 60.44 85 SER A N 1
ATOM 674 C CA . SER A 1 85 ? 13.580 -8.249 -23.971 1.00 60.44 85 SER A CA 1
ATOM 675 C C . SER A 1 85 ? 13.352 -7.977 -25.456 1.00 60.44 85 SER A C 1
ATOM 677 O O . SER A 1 85 ? 13.593 -8.882 -26.243 1.00 60.44 85 SER A O 1
ATOM 679 N N . GLU A 1 86 ? 12.975 -6.766 -25.879 1.00 58.66 86 GLU A N 1
ATOM 680 C CA . GLU A 1 86 ? 12.800 -6.440 -27.303 1.00 58.66 86 GLU A CA 1
ATOM 681 C C . GLU A 1 86 ? 14.111 -6.483 -28.108 1.00 58.66 86 GLU A C 1
ATOM 683 O O . GLU A 1 86 ? 14.144 -7.168 -29.128 1.00 58.66 86 GLU A O 1
ATOM 688 N N . PRO A 1 87 ? 15.211 -5.821 -27.706 1.00 59.84 87 PRO A N 1
ATOM 689 C CA . PRO A 1 87 ? 16.501 -5.923 -28.377 1.00 59.84 87 PRO A CA 1
ATOM 690 C C . PRO A 1 87 ? 17.102 -7.319 -28.292 1.00 59.84 87 PRO A C 1
ATOM 692 O O . PRO A 1 87 ? 17.662 -7.767 -29.283 1.00 59.84 87 PRO A O 1
ATOM 695 N N . HIS A 1 88 ? 16.966 -8.031 -27.167 1.00 58.59 88 HIS A N 1
ATOM 696 C CA . HIS A 1 88 ? 17.429 -9.419 -27.069 1.00 58.59 88 HIS A CA 1
ATOM 697 C C . HIS A 1 88 ? 16.624 -10.357 -27.980 1.00 58.59 88 HIS A C 1
ATOM 699 O O . HIS A 1 88 ? 17.214 -11.174 -28.683 1.00 58.59 88 HIS A O 1
ATOM 705 N N . TYR A 1 89 ? 15.299 -10.204 -28.033 1.00 54.81 89 TYR A N 1
ATOM 706 C CA . TYR A 1 89 ? 14.419 -10.946 -28.938 1.00 54.81 89 TYR A CA 1
ATOM 707 C C . TYR A 1 89 ? 14.719 -10.610 -30.406 1.00 54.81 89 TYR A C 1
ATOM 709 O O . TYR A 1 89 ? 14.898 -11.503 -31.230 1.00 54.81 89 TYR A O 1
ATOM 717 N N . ARG A 1 90 ? 14.877 -9.322 -30.742 1.00 56.62 90 ARG A N 1
ATOM 718 C CA . ARG A 1 90 ? 15.289 -8.877 -32.083 1.00 56.62 90 ARG A CA 1
ATOM 719 C C . ARG A 1 90 ? 16.689 -9.372 -32.445 1.00 56.62 90 ARG A C 1
ATOM 721 O O . ARG A 1 90 ? 16.886 -9.771 -33.582 1.00 56.62 90 ARG A O 1
ATOM 728 N N . ALA A 1 91 ? 17.643 -9.391 -31.516 1.00 59.84 91 ALA A N 1
ATOM 729 C CA . ALA A 1 91 ? 18.986 -9.918 -31.747 1.00 59.84 91 ALA A CA 1
ATOM 730 C C . ALA A 1 91 ? 18.976 -11.440 -31.955 1.00 59.84 91 ALA A C 1
ATOM 732 O O . ALA A 1 91 ? 19.632 -11.917 -32.874 1.00 59.84 91 ALA A O 1
ATOM 733 N N . GLN A 1 92 ? 18.191 -12.202 -31.184 1.00 57.25 92 GLN A N 1
ATOM 734 C CA . GLN A 1 92 ? 18.001 -13.639 -31.422 1.00 57.25 92 GLN A CA 1
ATOM 735 C C . GLN A 1 92 ? 17.408 -13.914 -32.812 1.00 57.25 92 GLN A C 1
ATOM 737 O O . GLN A 1 92 ? 17.894 -14.794 -33.520 1.00 57.25 92 GLN A O 1
ATOM 742 N N . HIS A 1 93 ? 16.414 -13.126 -33.235 1.00 52.50 93 HIS A N 1
ATOM 743 C CA . HIS A 1 93 ? 15.777 -13.282 -34.544 1.00 52.50 93 HIS A CA 1
ATOM 744 C C . HIS A 1 93 ? 16.617 -12.766 -35.724 1.00 52.50 93 HIS A C 1
ATOM 746 O O . HIS A 1 93 ? 16.564 -13.355 -36.799 1.00 52.50 93 HIS A O 1
ATOM 752 N N . CYS A 1 94 ? 17.404 -11.700 -35.552 1.00 53.09 94 CYS A N 1
ATOM 753 C CA . CYS A 1 94 ? 18.289 -11.183 -36.601 1.00 53.09 94 CYS A CA 1
ATOM 754 C C . CYS A 1 94 ? 19.580 -12.003 -36.751 1.00 53.09 94 CYS A C 1
ATOM 756 O O . CYS A 1 94 ? 20.141 -12.040 -37.843 1.00 53.09 94 CYS A O 1
ATOM 758 N N . CYS A 1 95 ? 20.066 -12.646 -35.682 1.00 57.09 95 CYS A N 1
ATOM 759 C CA . CYS A 1 95 ? 21.347 -13.357 -35.694 1.00 57.09 95 CYS A CA 1
ATOM 760 C C . CYS A 1 95 ? 21.245 -14.875 -35.940 1.00 57.09 95 CYS A C 1
ATOM 762 O O . CYS A 1 95 ? 22.285 -15.526 -35.925 1.00 57.09 95 CYS A O 1
ATOM 764 N N . ASN A 1 96 ? 20.057 -15.453 -36.184 1.00 50.47 96 ASN A N 1
ATOM 765 C CA . ASN A 1 96 ? 19.879 -16.899 -36.440 1.00 50.47 96 ASN A CA 1
ATOM 766 C C . ASN A 1 96 ? 20.614 -17.807 -35.429 1.00 50.47 96 ASN A C 1
ATOM 768 O O . ASN A 1 96 ? 21.177 -18.839 -35.789 1.00 50.47 96 ASN A O 1
ATOM 772 N N . ILE A 1 97 ? 20.635 -17.424 -34.152 1.00 54.31 97 ILE A N 1
ATOM 773 C CA . ILE A 1 97 ? 21.215 -18.264 -33.102 1.00 54.31 97 ILE A CA 1
ATOM 774 C C . ILE A 1 97 ? 20.078 -19.150 -32.576 1.00 54.31 97 ILE A C 1
ATOM 776 O O . ILE A 1 97 ? 19.266 -18.698 -31.768 1.00 54.31 97 ILE A O 1
ATOM 780 N N . HIS A 1 98 ? 19.970 -20.364 -33.124 1.00 48.59 98 HIS A N 1
ATOM 781 C CA . HIS A 1 98 ? 19.200 -21.476 -32.551 1.00 48.59 98 HIS A CA 1
ATOM 782 C C . HIS A 1 98 ? 20.055 -22.253 -31.553 1.00 48.59 98 HIS A C 1
ATOM 784 O O . HIS A 1 98 ? 21.262 -22.432 -31.835 1.00 48.59 98 HIS A O 1
#

Foldseek 3Di:
DLVVLLVQLVLLVDDNVVSVLQQVDDDPNHRQRSHLVSLQVDDLVVQLVVCVVPDPSVVSNVSNVSSVVVVVVVVVVVVVVCVVCVVVVVCCVVVVDD

Nearest PDB structures (foldseek):
  7yho-assembly1_A  TM=4.521E-01  e=7.342E+00  Homo sapiens

Solvent-accessible surface area (backbone atoms only — not comparable to full-atom values): 5452 Å² total; per-residue (Å²): 112,69,68,60,29,49,54,43,34,43,72,42,73,48,56,71,68,61,42,54,59,38,59,64,42,61,56,100,86,41,62,58,45,42,33,38,61,53,48,60,73,40,54,67,69,58,43,32,64,76,40,48,94,82,34,58,64,70,56,38,50,50,52,47,53,32,18,49,53,43,46,51,50,51,52,51,51,51,52,52,50,49,67,48,49,50,56,52,51,49,46,44,68,75,63,73,68,126

Organism: NCBI:txid931172

Secondary structure (DSSP, 8-state):
-HHHHHHHHHTTT--HHHHHHHHH-EETTEESSSSHHHHHHS-HHHHHHHHTTTS-HHHHHHHHHHHHHHHHHHHHHHHHHHHHHHHHHHHHHHTT--

Radius of gyration: 18.02 Å; Cα contacts (8 Å, |Δi|>4): 73; chains: 1; bounding box: 38×33×49 Å